Protein AF-A0A7L9IYB1-F1 (afdb_monomer_lite)

Radius of gyration: 15.06 Å; chains: 1; bounding box: 40×26×28 Å

Secondary structure (DSSP, 8-state):
---EE-SSEEEEEP-GGGHHHHHHHHT-HHHHTTTTSSPPPHHHHHHHHGGG-S-S-EEEEE----HHHHHTT--

pLDDT: mean 88.95, std 13.99, range [43.25, 98.38]

InterPro domains:
  IPR016181 Acyl-CoA N-acyltransferase [SSF55729] (2-52)

Structure (mmCIF, N/CA/C/O backbone):
data_AF-A0A7L9IYB1-F1
#
_entry.id   AF-A0A7L9IYB1-F1
#
loop_
_atom_site.group_PDB
_atom_site.id
_atom_site.type_symbol
_atom_site.label_atom_id
_atom_site.label_alt_id
_atom_site.label_comp_id
_atom_site.label_asym_id
_atom_site.label_entity_id
_atom_site.label_seq_id
_atom_site.pdbx_PDB_ins_code
_atom_site.Cartn_x
_atom_site.Cartn_y
_atom_site.Cartn_z
_atom_site.occupancy
_atom_site.B_iso_or_equiv
_atom_site.auth_seq_id
_atom_site.auth_comp_id
_atom_site.auth_asym_id
_atom_site.auth_atom_id
_atom_site.pdbx_PDB_model_num
ATOM 1 N N . MET A 1 1 ? 3.472 -7.687 13.987 1.00 86.94 1 MET A N 1
ATOM 2 C CA . MET A 1 1 ? 2.385 -6.687 14.147 1.00 86.94 1 MET A CA 1
ATOM 3 C C . MET A 1 1 ? 1.053 -7.403 14.316 1.00 86.94 1 MET A C 1
ATOM 5 O O . MET A 1 1 ? 0.996 -8.589 14.023 1.00 86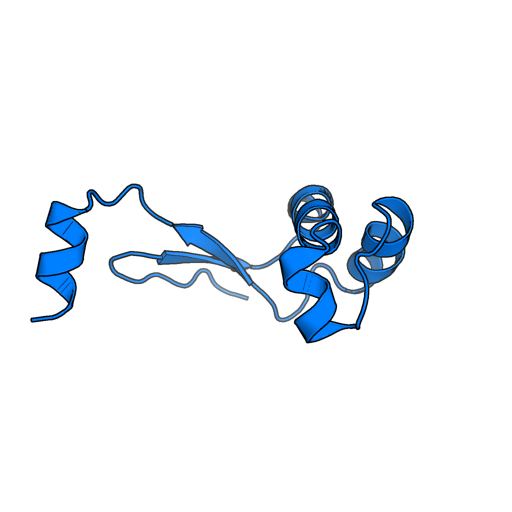.94 1 MET A O 1
ATOM 9 N N . ARG A 1 2 ? 0.004 -6.721 14.794 1.00 93.12 2 ARG A N 1
ATOM 10 C CA . ARG A 1 2 ? -1.343 -7.302 14.959 1.00 93.12 2 ARG A CA 1
ATOM 11 C C . ARG A 1 2 ? -2.322 -6.771 13.910 1.00 93.12 2 ARG A C 1
ATOM 13 O O . ARG A 1 2 ? -2.143 -5.654 13.426 1.00 93.12 2 ARG A O 1
ATOM 20 N N . VAL A 1 3 ? -3.372 -7.541 13.640 1.00 94.69 3 VAL A N 1
ATOM 21 C CA . VAL A 1 3 ? -4.534 -7.102 12.851 1.00 94.69 3 VAL A CA 1
ATOM 22 C C . VAL A 1 3 ? -5.272 -5.979 13.587 1.00 94.69 3 VAL A C 1
ATOM 24 O O . VAL A 1 3 ? -5.479 -6.068 14.800 1.00 94.69 3 VAL A O 1
ATOM 27 N N . LEU A 1 4 ? -5.679 -4.937 12.860 1.00 94.44 4 LEU A N 1
ATOM 28 C CA . LEU A 1 4 ? -6.516 -3.845 13.369 1.00 94.44 4 LEU A CA 1
ATOM 29 C C . LEU A 1 4 ? -7.894 -3.897 12.708 1.00 94.44 4 LEU A C 1
ATOM 31 O O . LEU A 1 4 ? -8.027 -4.300 11.553 1.00 94.44 4 LEU A O 1
ATOM 35 N N . ARG A 1 5 ? -8.937 -3.518 13.448 1.00 93.38 5 ARG A N 1
ATOM 36 C CA . ARG A 1 5 ? -10.328 -3.617 12.993 1.00 93.38 5 ARG A CA 1
ATOM 37 C C . ARG A 1 5 ? -11.117 -2.386 13.405 1.00 93.38 5 ARG A C 1
ATOM 39 O O . ARG A 1 5 ? -10.971 -1.903 14.524 1.00 93.38 5 ARG A O 1
ATOM 46 N N . THR A 1 6 ? -11.976 -1.932 12.507 1.00 88.88 6 THR A N 1
ATOM 47 C CA . THR A 1 6 ? -13.032 -0.948 12.755 1.00 88.88 6 THR A CA 1
ATOM 48 C C . THR A 1 6 ? -14.345 -1.483 12.185 1.00 88.88 6 THR A C 1
ATOM 50 O O . THR A 1 6 ? -14.379 -2.577 11.622 1.00 88.88 6 THR A O 1
ATOM 53 N N . ALA A 1 7 ? -15.427 -0.710 12.301 1.00 87.06 7 ALA A N 1
ATOM 54 C CA . ALA A 1 7 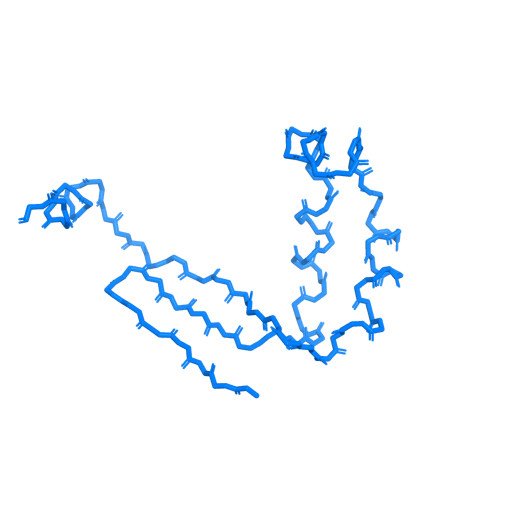? -16.710 -1.069 11.6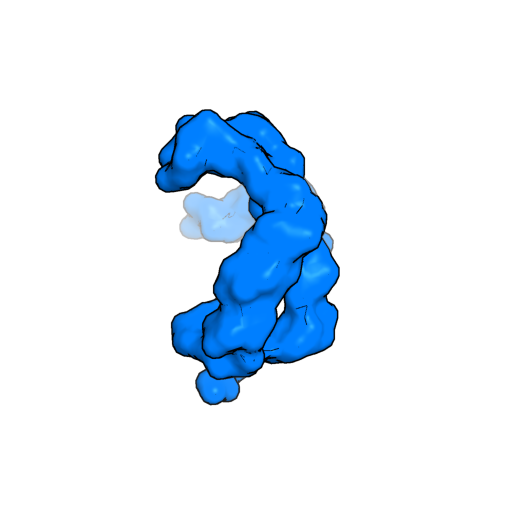99 1.00 87.06 7 ALA A CA 1
ATOM 55 C C . ALA A 1 7 ? -16.621 -1.285 10.178 1.00 87.06 7 ALA A C 1
ATOM 57 O O . ALA A 1 7 ? -17.395 -2.062 9.630 1.00 87.06 7 ALA A O 1
ATOM 58 N N . ARG A 1 8 ? -15.689 -0.599 9.495 1.00 86.50 8 ARG A N 1
ATOM 59 C CA . ARG A 1 8 ? -15.647 -0.555 8.026 1.00 86.50 8 ARG A CA 1
ATOM 60 C C . ARG A 1 8 ? -14.346 -1.041 7.389 1.00 86.50 8 ARG A C 1
ATOM 62 O O . ARG A 1 8 ? -14.320 -1.305 6.190 1.00 86.50 8 ARG A O 1
ATOM 69 N N . LEU A 1 9 ? -13.274 -1.139 8.173 1.00 91.12 9 LEU A N 1
ATOM 70 C CA . LEU A 1 9 ? -11.937 -1.479 7.696 1.00 91.12 9 LEU A CA 1
ATOM 71 C C . LEU A 1 9 ? -11.310 -2.571 8.558 1.00 91.12 9 LEU A C 1
ATOM 73 O O . LEU A 1 9 ? -11.362 -2.530 9.790 1.00 91.12 9 LEU A O 1
ATOM 77 N N . ARG A 1 10 ? -10.638 -3.508 7.896 1.00 92.94 10 ARG A N 1
ATOM 78 C CA . ARG A 1 10 ? -9.704 -4.449 8.513 1.00 92.94 10 ARG A CA 1
ATOM 79 C C . ARG A 1 10 ? -8.316 -4.178 7.953 1.00 92.94 10 ARG A C 1
ATOM 81 O O . ARG A 1 10 ? -8.155 -4.127 6.743 1.00 92.94 10 ARG A O 1
ATOM 88 N N . LEU A 1 11 ? -7.331 -4.014 8.825 1.00 94.69 11 LEU A N 1
ATOM 89 C CA . LEU A 1 11 ? -5.941 -3.799 8.443 1.00 94.69 11 LEU A CA 1
ATOM 90 C C . LEU A 1 11 ? -5.127 -5.022 8.863 1.00 94.69 11 LEU A C 1
ATOM 92 O O . LEU A 1 11 ? -4.977 -5.280 10.062 1.00 94.69 11 LEU A O 1
ATOM 96 N N . ASP A 1 12 ? -4.605 -5.761 7.892 1.00 95.00 12 ASP A N 1
ATOM 97 C CA . ASP A 1 12 ? -3.759 -6.930 8.123 1.00 95.00 12 ASP A CA 1
ATOM 98 C C . ASP A 1 12 ? -2.278 -6.527 8.021 1.00 95.00 12 ASP A C 1
ATOM 100 O O . ASP A 1 12 ? -1.938 -5.691 7.181 1.00 95.00 12 ASP A O 1
ATOM 104 N N . PRO A 1 13 ? -1.381 -7.036 8.891 1.00 96.88 13 PRO A N 1
ATOM 105 C CA . PRO A 1 13 ? 0.053 -6.792 8.755 1.00 96.88 13 PRO A CA 1
ATOM 106 C C . PRO A 1 13 ? 0.546 -7.132 7.350 1.00 96.88 13 PRO A C 1
ATOM 108 O O . PRO A 1 13 ? 0.224 -8.199 6.831 1.00 96.88 13 PRO A O 1
ATOM 111 N N . VAL A 1 14 ? 1.340 -6.244 6.752 1.00 95.75 14 VAL A N 1
ATOM 112 C CA . VAL A 1 14 ? 1.869 -6.484 5.409 1.00 95.75 14 VAL A CA 1
ATOM 113 C C . VAL A 1 14 ? 2.844 -7.667 5.408 1.00 95.75 14 VAL A C 1
ATOM 115 O O . VAL A 1 14 ? 3.650 -7.845 6.326 1.00 95.75 14 VAL A O 1
ATOM 118 N N . GLY A 1 15 ? 2.788 -8.453 4.340 1.00 95.19 15 GLY A N 1
ATOM 119 C CA . GLY A 1 15 ? 3.560 -9.677 4.137 1.00 95.19 15 GLY A CA 1
ATOM 120 C C . GLY A 1 15 ? 3.934 -9.856 2.667 1.00 95.19 15 GLY A C 1
ATOM 121 O O . GLY A 1 15 ? 3.464 -9.103 1.814 1.00 95.19 15 GLY A O 1
ATOM 122 N N . ARG A 1 16 ? 4.787 -10.841 2.361 1.00 96.25 16 ARG A N 1
ATOM 123 C CA . ARG A 1 16 ? 5.279 -11.087 0.988 1.00 96.25 16 ARG A CA 1
ATOM 124 C C . ARG A 1 16 ? 4.151 -11.416 0.012 1.00 96.25 16 ARG A C 1
ATOM 126 O O . ARG A 1 16 ? 4.233 -11.061 -1.156 1.00 96.25 16 ARG A O 1
ATOM 133 N N . GLU A 1 17 ? 3.098 -12.060 0.495 1.00 95.12 17 GLU A N 1
ATOM 134 C CA . GLU A 1 17 ? 1.875 -12.369 -0.242 1.00 95.12 17 GLU A CA 1
ATOM 135 C C . GLU A 1 17 ? 1.157 -11.119 -0.777 1.00 95.12 17 GLU A C 1
ATOM 137 O O . GLU A 1 17 ? 0.398 -11.214 -1.735 1.00 95.12 17 GLU A O 1
ATOM 142 N N . HIS A 1 18 ? 1.442 -9.944 -0.209 1.00 96.31 18 HIS A N 1
ATOM 143 C CA . HIS A 1 18 ? 0.869 -8.669 -0.629 1.00 96.31 18 HIS A CA 1
ATOM 144 C C . HIS A 1 18 ? 1.720 -7.925 -1.671 1.00 96.31 18 HIS A C 1
ATOM 146 O O . HIS A 1 18 ? 1.300 -6.871 -2.139 1.00 96.31 18 HIS A O 1
ATOM 152 N N . LEU A 1 19 ? 2.897 -8.441 -2.053 1.00 96.75 19 LEU A N 1
ATOM 153 C CA . LEU A 1 19 ? 3.780 -7.782 -3.027 1.00 96.75 19 LEU A CA 1
ATOM 154 C C . LEU A 1 19 ? 3.097 -7.458 -4.365 1.00 96.75 19 LEU A C 1
ATOM 156 O O . LEU A 1 19 ? 3.260 -6.325 -4.815 1.00 96.75 19 LEU A O 1
ATOM 160 N N . PRO A 1 20 ? 2.302 -8.363 -4.977 1.00 96.25 20 PRO A N 1
ATOM 161 C CA . PRO A 1 20 ? 1.591 -8.032 -6.212 1.00 96.25 20 PRO A CA 1
ATOM 162 C C . PRO A 1 20 ? 0.648 -6.838 -6.034 1.00 96.25 20 PRO A C 1
ATOM 164 O O . PRO A 1 20 ? 0.675 -5.907 -6.827 1.00 96.25 20 PRO A O 1
ATOM 167 N N . PHE A 1 21 ? -0.105 -6.808 -4.931 1.00 95.25 21 PHE A N 1
ATOM 168 C CA . PHE A 1 21 ? -1.019 -5.708 -4.624 1.00 95.25 21 PHE A CA 1
ATOM 169 C C . PHE A 1 21 ? -0.286 -4.372 -4.428 1.00 95.25 21 PHE A C 1
ATOM 171 O O . PHE A 1 21 ? -0.732 -3.345 -4.927 1.00 95.25 21 PHE A O 1
ATOM 178 N N . LEU A 1 22 ? 0.853 -4.372 -3.729 1.00 95.94 22 LEU A N 1
ATOM 179 C CA . LEU A 1 22 ? 1.671 -3.166 -3.553 1.00 95.94 22 LEU A CA 1
ATOM 180 C C . LEU A 1 22 ? 2.234 -2.658 -4.887 1.00 95.94 22 LEU A C 1
ATOM 182 O O . LEU A 1 22 ? 2.278 -1.450 -5.111 1.00 95.94 22 LEU A O 1
ATOM 186 N N . ALA A 1 23 ? 2.635 -3.572 -5.773 1.00 97.12 23 ALA A N 1
ATOM 187 C CA . ALA A 1 23 ? 3.106 -3.221 -7.106 1.00 97.12 23 ALA A CA 1
ATOM 188 C C . ALA A 1 23 ? 1.988 -2.638 -7.983 1.00 97.12 23 ALA A C 1
ATOM 190 O O . ALA A 1 23 ? 2.224 -1.669 -8.700 1.00 97.12 23 ALA A O 1
ATOM 191 N N . ASP A 1 24 ? 0.770 -3.172 -7.879 1.00 96.38 24 ASP A N 1
ATOM 192 C CA . ASP A 1 24 ? -0.393 -2.655 -8.604 1.00 96.38 24 ASP A CA 1
ATOM 193 C C . ASP A 1 24 ? -0.791 -1.251 -8.127 1.00 96.38 24 ASP A C 1
ATOM 195 O O . ASP A 1 24 ? -1.121 -0.396 -8.948 1.00 96.38 24 ASP A O 1
ATOM 199 N N . LEU A 1 25 ? -0.707 -0.971 -6.820 1.00 95.38 25 LEU A N 1
ATOM 200 C CA . LEU A 1 25 ? -0.942 0.378 -6.288 1.00 95.38 25 LEU A CA 1
ATOM 201 C C . LEU A 1 25 ? 0.055 1.398 -6.848 1.00 95.38 25 LEU A C 1
ATOM 203 O O . LEU A 1 25 ? -0.333 2.504 -7.216 1.00 95.38 25 LEU A O 1
ATOM 207 N N . ASP A 1 26 ? 1.330 1.022 -6.941 1.00 97.56 26 ASP A N 1
ATOM 208 C CA . ASP A 1 26 ? 2.392 1.882 -7.466 1.00 97.56 26 ASP A CA 1
ATOM 209 C C . ASP A 1 26 ? 2.314 2.096 -8.989 1.00 97.56 26 ASP A C 1
ATOM 211 O O . ASP A 1 26 ? 2.989 2.986 -9.518 1.00 97.56 26 ASP A O 1
ATOM 215 N N . ALA A 1 27 ? 1.494 1.313 -9.694 1.00 96.12 27 ALA A N 1
ATOM 216 C CA . ALA A 1 27 ? 1.294 1.433 -11.132 1.00 96.12 27 ALA A CA 1
ATOM 217 C C . ALA A 1 27 ? 0.279 2.524 -11.519 1.00 96.12 27 ALA A C 1
ATOM 219 O O . ALA A 1 27 ? 0.207 2.876 -12.697 1.00 96.12 27 ALA A O 1
ATOM 220 N N . ASP A 1 28 ? -0.488 3.082 -10.572 1.00 97.00 28 ASP A N 1
ATOM 221 C CA . ASP A 1 28 ? -1.518 4.088 -10.859 1.00 97.00 28 ASP A CA 1
ATOM 222 C C . ASP A 1 28 ? -0.918 5.508 -11.015 1.00 97.00 28 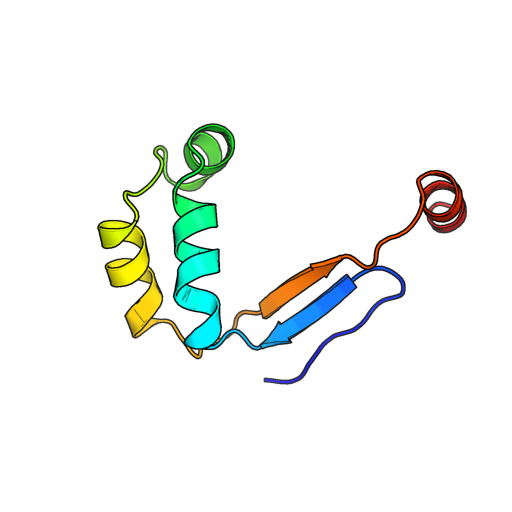ASP A C 1
ATOM 224 O O . ASP A 1 28 ? -0.529 6.145 -10.027 1.00 97.00 28 ASP A O 1
ATOM 228 N N . PRO A 1 29 ? -0.860 6.078 -12.236 1.00 97.12 29 PRO A N 1
ATOM 229 C CA . PRO A 1 29 ? -0.291 7.407 -12.446 1.00 97.12 29 PRO A CA 1
ATOM 230 C C . PRO A 1 29 ? -1.176 8.538 -11.907 1.00 97.12 29 PRO A C 1
ATOM 232 O O . PRO A 1 29 ? -0.661 9.626 -11.636 1.00 97.12 29 PRO A O 1
ATOM 235 N N . GLU A 1 30 ? -2.486 8.320 -11.756 1.00 97.56 30 GLU A N 1
ATOM 236 C CA . GLU A 1 30 ? -3.399 9.317 -11.198 1.00 97.56 30 GLU A CA 1
ATOM 237 C C . GLU A 1 30 ? -3.094 9.561 -9.719 1.00 97.56 30 GLU A C 1
ATOM 239 O O . GLU A 1 30 ? -3.088 10.711 -9.272 1.00 97.56 30 GLU A O 1
ATOM 244 N N . VAL A 1 31 ? -2.772 8.497 -8.982 1.00 96.88 31 VAL A N 1
ATOM 245 C CA . VAL A 1 31 ? -2.391 8.573 -7.569 1.00 96.88 31 VAL A CA 1
ATOM 246 C C . VAL A 1 31 ? -0.929 8.995 -7.425 1.00 96.88 31 VAL A C 1
ATOM 248 O O . VAL A 1 31 ? -0.619 9.971 -6.735 1.00 96.88 31 VAL A O 1
ATOM 251 N N . LEU A 1 32 ? -0.006 8.301 -8.096 1.00 97.81 32 LEU A N 1
ATOM 252 C CA . LEU A 1 32 ? 1.428 8.425 -7.815 1.00 97.81 32 LEU A CA 1
ATOM 253 C C . LEU A 1 32 ? 2.028 9.761 -8.271 1.00 97.81 32 LEU A C 1
ATOM 255 O O . LEU A 1 32 ? 3.035 10.194 -7.697 1.00 97.81 32 LEU A O 1
ATOM 259 N N . ARG A 1 33 ? 1.382 10.487 -9.201 1.00 97.50 33 ARG A N 1
ATOM 260 C CA . ARG A 1 33 ? 1.750 11.882 -9.527 1.00 97.50 33 ARG A CA 1
ATOM 261 C C . ARG A 1 33 ? 1.733 12.805 -8.302 1.00 97.50 33 ARG A C 1
ATOM 263 O O . ARG A 1 33 ? 2.436 13.809 -8.296 1.00 97.50 33 ARG A O 1
ATOM 270 N N . HIS A 1 34 ? 0.962 12.462 -7.268 1.00 97.75 34 HIS A N 1
ATOM 271 C CA . HIS A 1 34 ? 0.856 13.229 -6.026 1.00 97.75 34 HIS A CA 1
ATOM 272 C C . HIS A 1 34 ? 1.780 12.733 -4.901 1.00 97.75 34 HIS A C 1
ATOM 274 O O . HIS A 1 34 ? 1.895 13.416 -3.887 1.00 97.75 34 HIS A O 1
ATOM 280 N N . ILE A 1 35 ? 2.430 11.573 -5.055 1.00 96.31 35 ILE A N 1
ATOM 281 C CA . ILE A 1 35 ? 3.250 10.948 -4.001 1.00 96.31 35 ILE A CA 1
ATOM 282 C C . ILE A 1 35 ? 4.737 11.000 -4.363 1.00 96.31 35 ILE A C 1
ATOM 284 O O . ILE A 1 35 ? 5.538 11.535 -3.601 1.00 96.31 35 ILE A O 1
ATOM 288 N N . ILE A 1 36 ? 5.107 10.466 -5.531 1.00 95.81 36 ILE A N 1
ATOM 289 C CA . ILE A 1 36 ? 6.507 10.383 -5.991 1.00 95.81 36 ILE A CA 1
ATOM 290 C C . ILE A 1 36 ? 6.716 11.003 -7.383 1.00 95.81 36 ILE A C 1
ATOM 292 O O . ILE A 1 36 ? 7.805 10.922 -7.944 1.00 95.81 36 ILE A O 1
ATOM 296 N N . GLY A 1 37 ? 5.675 11.614 -7.956 1.00 97.31 37 GLY A N 1
ATOM 297 C CA . GLY A 1 37 ? 5.720 12.338 -9.230 1.00 97.31 37 GLY A CA 1
ATOM 298 C C . GLY A 1 37 ? 5.516 11.476 -10.482 1.00 97.31 37 GLY A C 1
ATOM 299 O O . GLY A 1 37 ? 5.240 12.028 -11.544 1.00 97.31 37 GLY A O 1
ATOM 300 N N . ARG A 1 38 ? 5.589 10.142 -10.378 1.00 97.88 38 ARG A N 1
ATOM 301 C CA . ARG A 1 38 ? 5.256 9.192 -11.455 1.00 97.88 38 ARG A CA 1
ATOM 302 C C . ARG A 1 38 ? 4.845 7.832 -10.897 1.00 97.88 38 ARG A C 1
ATOM 304 O O . ARG A 1 38 ? 5.302 7.463 -9.822 1.00 97.88 38 ARG A O 1
ATOM 311 N N . ALA A 1 39 ? 4.069 7.065 -11.657 1.00 98.12 39 ALA A N 1
ATOM 312 C CA . ALA A 1 39 ? 3.903 5.638 -11.386 1.00 98.12 39 ALA A CA 1
ATOM 313 C C . ALA A 1 39 ? 5.240 4.891 -11.544 1.00 98.12 39 ALA A C 1
ATOM 315 O O . ALA A 1 39 ? 6.093 5.279 -12.360 1.00 98.12 39 ALA A O 1
ATOM 316 N N . ARG A 1 40 ? 5.422 3.825 -10.764 1.00 98.12 40 ARG A N 1
ATOM 317 C CA . ARG A 1 40 ? 6.487 2.843 -10.986 1.00 98.12 40 ARG A CA 1
ATOM 318 C C . ARG A 1 40 ? 6.025 1.815 -12.013 1.00 98.12 40 ARG A C 1
ATOM 320 O O . ARG A 1 40 ? 4.832 1.564 -12.169 1.00 98.12 40 ARG A O 1
ATOM 327 N N . THR A 1 41 ? 6.975 1.195 -12.704 1.00 97.50 41 THR A N 1
ATOM 328 C CA . THR A 1 41 ? 6.692 -0.082 -13.366 1.00 97.50 41 THR A CA 1
ATOM 329 C C . THR A 1 41 ? 6.471 -1.162 -12.306 1.00 97.50 41 THR A C 1
ATOM 331 O O . THR A 1 41 ? 6.886 -1.021 -11.154 1.00 97.50 41 THR A O 1
ATOM 334 N N . HIS A 1 42 ? 5.849 -2.274 -12.698 1.00 96.19 42 HIS A N 1
ATOM 335 C CA . HIS A 1 42 ? 5.646 -3.401 -11.789 1.00 96.19 42 HIS A CA 1
ATOM 336 C C . HIS A 1 42 ? 6.980 -3.935 -11.225 1.00 96.19 42 HIS A C 1
ATOM 338 O O . HIS A 1 42 ? 7.077 -4.220 -10.036 1.00 96.19 42 HIS A O 1
ATOM 344 N N . GLU A 1 43 ? 8.030 -4.005 -12.051 1.00 97.88 43 GLU A N 1
ATOM 345 C CA . GLU A 1 43 ? 9.379 -4.425 -11.636 1.00 97.88 43 GLU A CA 1
ATOM 346 C C . GLU A 1 43 ? 10.005 -3.446 -10.632 1.00 97.88 43 GLU A C 1
ATOM 348 O O . GLU A 1 43 ? 10.415 -3.858 -9.550 1.00 97.88 43 GLU A O 1
ATOM 353 N N . GLU A 1 44 ? 9.984 -2.141 -10.926 1.00 98.38 44 GLU A N 1
ATOM 354 C CA . GLU A 1 44 ? 10.492 -1.107 -10.014 1.00 98.38 44 GLU A CA 1
ATOM 355 C C . GLU A 1 44 ? 9.781 -1.137 -8.653 1.00 98.38 44 GLU A C 1
ATOM 357 O O . GLU A 1 44 ? 10.397 -0.900 -7.611 1.00 98.38 44 GLU A O 1
ATOM 362 N N . ALA A 1 45 ? 8.473 -1.401 -8.653 1.00 97.88 45 ALA A N 1
ATOM 363 C CA . ALA A 1 45 ? 7.694 -1.501 -7.430 1.00 97.88 45 ALA A CA 1
ATOM 364 C C . ALA A 1 45 ? 8.049 -2.764 -6.632 1.00 97.88 45 ALA A C 1
ATOM 366 O O . ALA A 1 45 ? 8.224 -2.684 -5.416 1.00 97.88 45 ALA A O 1
ATOM 367 N N . LEU A 1 46 ? 8.213 -3.918 -7.287 1.00 97.81 46 LEU A N 1
ATOM 368 C CA . LEU A 1 46 ? 8.646 -5.147 -6.617 1.00 97.81 46 LEU A CA 1
ATOM 369 C C . LEU A 1 46 ? 10.047 -5.004 -6.016 1.00 97.81 46 LEU A C 1
ATOM 371 O O . LEU A 1 46 ? 10.241 -5.390 -4.860 1.00 97.81 46 LEU A O 1
ATOM 375 N N . ASP A 1 47 ? 10.992 -4.413 -6.744 1.00 98.25 47 ASP A N 1
ATOM 376 C CA . ASP A 1 47 ? 12.346 -4.147 -6.248 1.00 98.25 47 ASP A CA 1
ATOM 377 C C . ASP A 1 47 ? 12.325 -3.220 -5.032 1.00 98.25 47 ASP A C 1
ATOM 379 O O . ASP A 1 47 ? 13.029 -3.453 -4.045 1.00 98.25 47 ASP A O 1
ATOM 383 N N . PHE A 1 48 ? 11.471 -2.194 -5.064 1.00 97.00 48 PHE A N 1
ATOM 384 C CA . PHE A 1 48 ? 11.291 -1.282 -3.943 1.00 97.00 48 PHE A CA 1
ATOM 385 C C . PHE A 1 48 ? 10.670 -1.981 -2.725 1.00 97.00 48 PHE A C 1
ATOM 387 O O . PHE A 1 48 ? 11.195 -1.857 -1.617 1.00 97.00 48 PHE A O 1
ATOM 394 N N . TRP A 1 49 ? 9.563 -2.712 -2.890 1.00 97.12 49 TRP A N 1
ATOM 395 C CA . TRP A 1 49 ? 8.781 -3.260 -1.773 1.00 97.12 49 TRP A CA 1
ATOM 396 C C . TRP A 1 49 ? 9.338 -4.559 -1.187 1.00 97.12 49 TRP A C 1
ATOM 398 O O . TRP A 1 49 ? 9.195 -4.782 0.015 1.00 97.12 49 TRP A O 1
ATOM 408 N N . THR A 1 50 ? 10.002 -5.404 -1.981 1.00 97.81 50 THR A N 1
ATOM 409 C CA . THR A 1 50 ? 10.553 -6.696 -1.524 1.00 97.81 50 THR A CA 1
ATOM 410 C C . THR A 1 50 ? 11.421 -6.598 -0.262 1.00 97.81 50 THR A C 1
ATOM 412 O O . THR A 1 50 ? 11.179 -7.378 0.662 1.00 97.81 50 THR A O 1
ATOM 415 N N . PRO A 1 51 ? 12.392 -5.668 -0.141 1.00 97.69 51 PRO A N 1
ATOM 416 C CA . PRO A 1 51 ? 13.200 -5.547 1.075 1.00 97.69 51 PRO A CA 1
ATOM 417 C C . PRO A 1 51 ? 12.438 -4.951 2.270 1.00 97.69 51 PRO A C 1
ATOM 419 O O . PRO A 1 51 ? 12.933 -5.006 3.393 1.00 97.69 51 PRO A O 1
ATOM 422 N N . GLN A 1 52 ? 11.254 -4.372 2.053 1.00 95.19 52 GLN A N 1
ATOM 423 C CA . GLN A 1 52 ? 10.462 -3.702 3.088 1.00 95.19 52 GLN A CA 1
ATOM 424 C C . GLN A 1 52 ? 9.398 -4.609 3.716 1.00 95.19 52 GLN A C 1
ATOM 426 O O . GLN A 1 52 ? 8.794 -4.219 4.716 1.00 95.19 52 GLN A O 1
ATOM 431 N N . VAL A 1 53 ? 9.146 -5.796 3.149 1.00 94.38 53 VAL A N 1
ATOM 432 C CA . VAL A 1 53 ? 8.122 -6.728 3.638 1.00 94.38 53 VAL A CA 1
ATOM 433 C C . VAL A 1 53 ? 8.731 -8.024 4.205 1.00 94.38 53 VAL A C 1
ATOM 435 O O . VAL A 1 53 ? 9.588 -8.637 3.566 1.00 94.38 53 VAL A O 1
ATOM 438 N N . PRO A 1 54 ? 8.265 -8.509 5.376 1.00 94.38 54 PRO A N 1
ATOM 439 C CA . PRO A 1 54 ? 7.300 -7.863 6.270 1.00 94.38 54 PRO A CA 1
ATOM 440 C C . PRO A 1 54 ? 7.903 -6.626 6.961 1.00 94.38 54 PRO A C 1
ATOM 442 O O . PRO A 1 54 ? 9.055 -6.641 7.386 1.00 94.38 54 PRO A O 1
ATOM 445 N N . GLY A 1 55 ? 7.104 -5.566 7.101 1.00 89.12 55 GLY A N 1
ATOM 446 C CA . GLY A 1 55 ? 7.530 -4.269 7.644 1.00 89.12 55 GLY A CA 1
ATOM 447 C C . GLY A 1 55 ? 6.452 -3.623 8.515 1.00 89.12 55 GLY A C 1
ATOM 448 O O . GLY A 1 55 ? 5.398 -4.229 8.704 1.00 89.12 55 GLY A O 1
ATOM 449 N N . PRO A 1 56 ? 6.671 -2.404 9.047 1.00 93.75 56 PRO A N 1
ATOM 450 C CA . PRO A 1 56 ? 5.790 -1.734 10.013 1.00 93.75 56 PRO A CA 1
ATOM 451 C C . PRO A 1 56 ? 4.478 -1.184 9.403 1.00 93.75 56 PRO A C 1
ATOM 453 O O . PRO A 1 56 ? 3.961 -0.166 9.858 1.00 93.75 56 PRO A O 1
ATOM 456 N N . MET A 1 57 ? 3.941 -1.830 8.364 1.00 93.31 57 MET A N 1
ATOM 457 C CA . MET A 1 57 ? 2.797 -1.366 7.570 1.00 93.31 57 MET A CA 1
ATOM 458 C C . MET A 1 57 ? 1.653 -2.389 7.558 1.00 93.31 57 MET A C 1
ATOM 460 O O . MET A 1 57 ? 1.827 -3.557 7.918 1.00 93.31 57 MET A O 1
ATOM 464 N N . TRP A 1 58 ? 0.474 -1.948 7.119 1.00 95.81 58 TRP A N 1
ATOM 465 C CA . TRP A 1 58 ? -0.713 -2.787 6.976 1.00 95.81 58 TRP A CA 1
ATOM 466 C C . TRP A 1 58 ? -1.318 -2.660 5.577 1.00 95.81 58 TRP A C 1
ATOM 468 O O . TRP A 1 58 ? -1.271 -1.586 4.982 1.00 95.81 58 TRP A O 1
ATOM 478 N N . VAL A 1 59 ? -1.954 -3.732 5.105 1.00 94.25 59 VAL A N 1
ATOM 479 C CA . VAL A 1 59 ? -2.843 -3.723 3.936 1.00 94.25 59 VAL A CA 1
ATOM 480 C C . VAL A 1 59 ? -4.290 -3.647 4.412 1.00 94.25 59 VAL A C 1
ATOM 482 O O . VAL A 1 59 ? -4.684 -4.330 5.359 1.00 94.25 59 VAL A O 1
ATOM 485 N N . GLY A 1 60 ? -5.069 -2.760 3.791 1.00 92.38 60 GLY A N 1
ATOM 486 C CA . GLY A 1 60 ? -6.452 -2.496 4.170 1.00 92.38 60 GLY A CA 1
ATOM 487 C C . GLY A 1 60 ? -7.464 -3.261 3.326 1.00 92.38 60 GLY A C 1
ATOM 488 O O . GLY A 1 60 ? -7.405 -3.248 2.103 1.00 92.38 60 GLY A O 1
ATOM 489 N N . HIS A 1 61 ? -8.446 -3.855 3.995 1.00 89.69 61 HIS A N 1
ATOM 490 C CA . HIS A 1 61 ? -9.629 -4.460 3.401 1.00 89.69 61 HIS A CA 1
ATOM 491 C C . HIS A 1 61 ? -10.852 -3.639 3.799 1.00 89.69 61 HIS A C 1
ATOM 493 O O . HIS A 1 61 ? -11.110 -3.427 4.990 1.00 89.69 61 HIS A O 1
ATOM 499 N N . VAL A 1 62 ? -11.608 -3.190 2.803 1.00 86.12 62 VAL A N 1
ATOM 500 C CA . VAL A 1 62 ? -12.898 -2.528 3.003 1.00 86.12 62 VAL A CA 1
ATOM 501 C C . VAL A 1 62 ? -13.960 -3.618 3.050 1.00 86.12 62 VAL A C 1
ATOM 503 O O . VAL A 1 62 ? -14.005 -4.466 2.161 1.00 86.12 62 VAL A O 1
ATOM 506 N N . ALA A 1 63 ? -14.791 -3.639 4.092 1.00 69.56 63 ALA A N 1
ATOM 507 C CA . ALA A 1 63 ? -15.986 -4.475 4.043 1.00 69.56 63 ALA A CA 1
ATOM 508 C C . ALA A 1 63 ? -16.911 -3.923 2.945 1.00 69.56 63 ALA A C 1
ATOM 510 O O . ALA A 1 63 ? -17.021 -2.704 2.804 1.00 69.56 63 ALA A O 1
ATOM 511 N N . GLU A 1 64 ? -17.566 -4.782 2.161 1.00 60.72 64 GLU A N 1
ATOM 512 C CA . GLU A 1 64 ? -18.623 -4.325 1.255 1.00 60.72 64 GLU A CA 1
ATOM 513 C C . GLU A 1 64 ? -19.754 -3.734 2.100 1.00 60.72 64 GLU A C 1
ATOM 515 O O . GLU A 1 64 ? -20.532 -4.441 2.732 1.00 60.72 64 GLU A O 1
ATOM 520 N N . ILE A 1 65 ? -19.781 -2.411 2.183 1.00 61.91 65 ILE A N 1
ATOM 521 C CA . ILE A 1 65 ? -20.762 -1.647 2.943 1.00 61.91 65 ILE A CA 1
ATOM 522 C C . ILE A 1 65 ? -21.551 -0.883 1.908 1.00 61.91 65 ILE A C 1
ATOM 524 O O . ILE A 1 65 ? -20.974 -0.179 1.070 1.00 61.91 65 ILE A O 1
ATOM 528 N N . THR A 1 66 ? -22.868 -1.036 1.935 1.00 60.94 66 THR A N 1
ATOM 529 C CA . THR A 1 66 ? -23.715 -0.373 0.953 1.00 60.94 66 THR A CA 1
ATOM 530 C C . THR A 1 66 ? -23.649 1.142 1.150 1.00 60.94 66 THR A C 1
ATOM 532 O O . THR A 1 66 ? -23.367 1.644 2.239 1.00 60.94 66 THR A O 1
ATOM 535 N N . ARG A 1 67 ? -23.933 1.921 0.100 1.00 57.50 67 ARG A N 1
ATOM 536 C CA . ARG A 1 67 ? -23.975 3.392 0.196 1.00 57.50 67 ARG A CA 1
ATOM 537 C C . ARG A 1 67 ? -24.943 3.880 1.290 1.00 57.50 67 ARG A C 1
ATOM 539 O O . ARG A 1 67 ? -24.725 4.940 1.869 1.00 57.50 67 ARG A O 1
ATOM 546 N N . GLN A 1 68 ? -25.986 3.100 1.568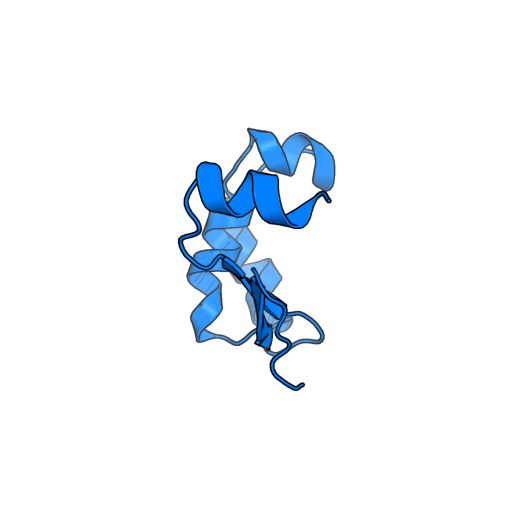 1.00 56.75 68 GLN A N 1
ATOM 547 C CA . GLN A 1 68 ? -26.955 3.359 2.627 1.00 56.75 68 GLN A CA 1
ATOM 548 C C . G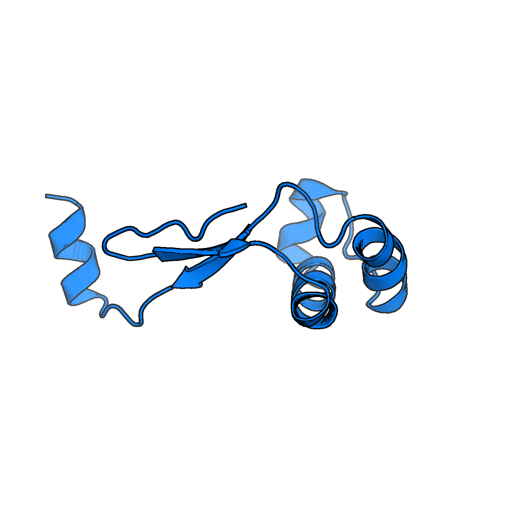LN A 1 68 ? -26.339 3.165 4.017 1.00 56.75 68 GLN A C 1
ATOM 550 O O . GLN A 1 68 ? -26.490 4.033 4.869 1.00 56.75 68 GLN A O 1
ATOM 555 N N . ASP A 1 69 ? -25.558 2.103 4.210 1.00 63.00 69 ASP A N 1
ATOM 556 C CA . ASP A 1 69 ? -24.843 1.836 5.462 1.00 63.00 69 ASP A CA 1
ATOM 557 C C . ASP A 1 69 ? -23.720 2.856 5.734 1.00 63.00 69 ASP A C 1
ATOM 559 O O . ASP A 1 69 ? -23.399 3.147 6.886 1.00 63.00 69 ASP A O 1
ATOM 563 N N . TRP A 1 70 ? -23.137 3.451 4.685 1.00 60.69 70 TRP A N 1
ATOM 564 C CA . TRP A 1 70 ? -22.151 4.529 4.819 1.00 60.69 70 TRP A CA 1
ATOM 565 C C . TRP A 1 70 ? -22.729 5.789 5.472 1.00 60.69 70 TRP A C 1
ATOM 567 O O . TRP A 1 70 ? -22.084 6.360 6.357 1.00 60.69 70 TRP A O 1
ATOM 577 N N . ALA A 1 71 ? -23.931 6.205 5.062 1.00 61.00 71 ALA A N 1
ATOM 578 C CA . ALA A 1 71 ? -24.597 7.397 5.590 1.00 61.00 71 ALA A CA 1
ATOM 579 C C . ALA A 1 71 ? -24.853 7.292 7.105 1.00 61.00 71 ALA A C 1
ATOM 581 O O . ALA A 1 71 ? -24.720 8.281 7.820 1.00 61.00 71 ALA A O 1
ATOM 582 N N . SER A 1 72 ? -25.112 6.080 7.597 1.00 62.28 72 SER A N 1
ATOM 583 C CA . SER A 1 72 ? -25.373 5.762 9.006 1.00 62.28 72 SER A CA 1
ATOM 584 C C . SER A 1 72 ? -24.153 5.891 9.927 1.00 62.28 72 SER A C 1
ATOM 586 O O . SER A 1 72 ? -24.303 5.828 11.141 1.00 62.28 72 SER A O 1
ATOM 588 N N . THR A 1 73 ? -22.935 6.008 9.377 1.00 60.03 73 THR A N 1
ATOM 589 C CA . THR A 1 73 ? -21.684 6.084 10.167 1.00 60.03 73 THR A CA 1
ATOM 590 C C . THR A 1 73 ? -21.154 7.504 10.376 1.00 60.03 73 THR A C 1
ATOM 592 O O . THR A 1 73 ? -20.127 7.675 11.029 1.00 60.03 73 THR A O 1
ATOM 595 N N . LEU A 1 74 ? -21.817 8.513 9.800 1.00 55.81 74 LEU A N 1
ATOM 596 C CA . LEU A 1 74 ? -21.452 9.934 9.908 1.00 55.81 74 LEU A CA 1
ATOM 597 C C . LEU A 1 74 ? -22.326 10.710 10.912 1.00 55.81 74 LEU A C 1
ATOM 599 O O . LEU A 1 74 ? -22.166 11.922 11.050 1.00 55.81 74 LEU A O 1
ATOM 603 N N . SER A 1 75 ? -23.239 10.013 11.584 1.00 43.25 75 SER A N 1
ATOM 604 C CA . SER A 1 75 ? -24.185 10.505 12.593 1.00 43.25 75 SER A CA 1
ATOM 605 C C . SER A 1 75 ? -23.891 9.878 13.945 1.00 43.25 75 SER A C 1
ATOM 607 O O . SER A 1 75 ? -23.928 10.617 14.949 1.00 43.25 75 SER A O 1
#

Foldseek 3Di:
DDWDDDPWKIWAQFAPVCLQVQLVVLQDQVPVCVPPNGRDHSVRSSVVCVVCPSHPGTDMDTDPADPVNVVVVVD

Sequence (75 aa):
MRVLRTARLRLDPVGREHLPFLADLDADPEVLRHIIGRARTHEEALDFWTPQVPGPMWVGHVAEITRQDWASTLS

Organism: NCBI:txid857417